Protein AF-A0A2V0N0K7-F1 (afdb_monomer)

Foldseek 3Di:
DVVVVLVVLLLVLLVQLLVLLVPDLVVQLVVQCVVQDDADLVDQVSLLVRLVSSLCSLVVRLCVSLVSNVVSLVVNCVSDPPCLRNVLSVLLNVLSVLLVVLSVVLNVLSVVCSVPPHPVSVVSSVVSVVVSVVVSVVSSVVNVVSSVVSVVVSCVVPPPPPDD

pLDDT: mean 87.51, std 8.57, range [38.59, 97.75]

Nearest PDB structures (foldseek):
  8dt0-assembly1_A  TM=5.538E-01  e=7.634E-02  synthetic construct
  7sqc-assembly1_1W  TM=3.643E-01  e=2.805E+00  Chlamydomonas reinhardtii
  7sqc-assembly1_1F  TM=2.357E-01  e=3.246E+00  Chlamydomonas reinhardtii
  7sqc-assembly1_1Y  TM=2.356E-01  e=4.348E+00  Chlamydomonas reinhardtii

Radius of gyration: 19.57 Å; Cα contacts (8 Å, |Δi|>4): 131; chains: 1; bounding box: 47×36×55 Å

Sequence (164 aa):
MTGDMRDAELEHHIKEFLRALDQRPDELIQNNLTQVEKPDLRDIEDLRRYVNDLKTIYGQGLENMYGRIASHGLAICELTDETEITERVETMMTLVAGDADEVPKVLASLEDAAREPNPGALVRVFLTVLGAGARGLPRQGQLDELVVDFTTYCLERFPPAAGD

Structure (mmCIF, N/CA/C/O backbone):
data_AF-A0A2V0N0K7-F1
#
_entry.id   AF-A0A2V0N0K7-F1
#
loop_
_atom_site.group_PDB
_atom_site.id
_atom_site.type_symbol
_atom_site.label_atom_id
_atom_site.label_alt_id
_atom_site.label_comp_id
_atom_site.label_asym_id
_atom_site.label_entity_id
_atom_site.label_seq_id
_atom_site.pdbx_PDB_ins_code
_atom_site.Cartn_x
_atom_site.Cartn_y
_atom_site.Cartn_z
_atom_site.occupancy
_atom_site.B_iso_or_equiv
_atom_site.auth_seq_id
_atom_site.auth_comp_id
_atom_site.auth_asym_id
_atom_site.auth_atom_id
_atom_site.pdbx_PDB_model_num
ATOM 1 N N . MET A 1 1 ? -24.575 -14.520 21.455 1.00 53.44 1 MET A N 1
ATOM 2 C CA . MET A 1 1 ? -24.421 -15.255 20.182 1.00 53.44 1 MET A CA 1
ATOM 3 C C . MET A 1 1 ? -24.266 -14.346 18.973 1.00 53.44 1 MET A C 1
ATOM 5 O O . MET A 1 1 ? -23.287 -14.537 18.277 1.00 53.44 1 MET A O 1
ATOM 9 N N . THR A 1 2 ? -25.148 -13.376 18.690 1.00 61.50 2 THR A N 1
ATOM 10 C CA . THR A 1 2 ? -24.914 -12.427 17.573 1.00 61.50 2 THR A CA 1
A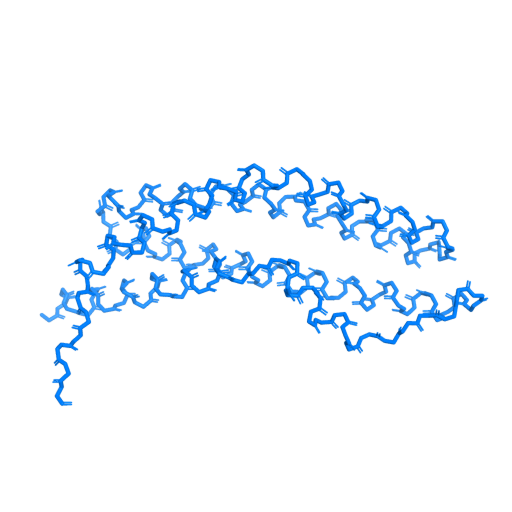TOM 11 C C . THR A 1 2 ? -23.777 -11.438 17.850 1.00 61.50 2 THR A C 1
ATOM 13 O O . THR A 1 2 ? -23.044 -11.106 16.930 1.00 61.50 2 THR A O 1
ATOM 16 N N . GLY A 1 3 ? -23.598 -11.017 19.110 1.00 63.72 3 GLY A N 1
ATOM 17 C CA . GLY A 1 3 ? -22.463 -10.179 19.526 1.00 63.72 3 GLY A CA 1
ATOM 18 C C . GLY A 1 3 ? -21.111 -10.881 19.369 1.00 63.72 3 GLY A C 1
ATOM 19 O O . GLY A 1 3 ? -20.213 -10.325 18.760 1.00 63.72 3 GLY A O 1
ATOM 20 N N . ASP A 1 4 ? -21.004 -12.140 19.805 1.00 72.19 4 ASP A N 1
ATOM 21 C CA . ASP A 1 4 ? -19.742 -12.900 19.743 1.00 72.19 4 ASP A CA 1
ATOM 22 C C . ASP A 1 4 ? -19.275 -13.172 18.302 1.00 72.19 4 ASP A C 1
ATOM 24 O O . ASP A 1 4 ? -18.082 -13.171 18.021 1.00 72.19 4 ASP A O 1
ATOM 28 N N . MET A 1 5 ? -20.214 -13.390 17.370 1.00 76.06 5 MET A N 1
ATOM 29 C CA . MET A 1 5 ? -19.882 -13.560 15.949 1.00 76.06 5 MET A CA 1
ATOM 30 C C . MET A 1 5 ? -19.427 -12.248 15.307 1.00 76.06 5 MET A C 1
ATOM 32 O O . MET A 1 5 ? -18.492 -12.262 14.513 1.00 76.06 5 MET A O 1
ATOM 36 N N . ARG A 1 6 ? -20.060 -11.126 15.671 1.00 85.06 6 ARG A N 1
ATOM 37 C CA . ARG A 1 6 ? -19.705 -9.799 15.158 1.00 85.06 6 ARG A CA 1
ATOM 38 C C . ARG A 1 6 ? -18.343 -9.336 15.683 1.00 85.06 6 ARG A C 1
ATOM 40 O O . ARG A 1 6 ? -17.558 -8.810 14.904 1.00 85.06 6 ARG A O 1
ATOM 47 N N . ASP A 1 7 ? -18.035 -9.601 16.952 1.00 86.88 7 ASP A N 1
ATOM 48 C CA . ASP A 1 7 ? -16.718 -9.311 17.536 1.00 86.88 7 ASP A CA 1
ATOM 49 C C . ASP A 1 7 ? -15.612 -10.173 16.899 1.00 86.88 7 ASP A C 1
ATOM 51 O O . ASP A 1 7 ? -14.540 -9.656 16.597 1.00 86.88 7 ASP A O 1
ATOM 55 N N . ALA A 1 8 ? -15.874 -11.454 16.611 1.00 89.50 8 ALA A N 1
ATOM 56 C CA . ALA A 1 8 ? -14.911 -12.317 15.917 1.00 89.50 8 ALA A CA 1
ATOM 57 C C . ALA A 1 8 ? -14.656 -11.882 14.459 1.00 89.50 8 ALA A C 1
ATOM 59 O O . ALA A 1 8 ? -13.526 -11.951 13.971 1.00 89.50 8 ALA A O 1
ATOM 60 N N . GLU A 1 9 ? -15.696 -11.429 13.756 1.00 93.75 9 GLU A N 1
ATOM 61 C CA . GLU A 1 9 ? -15.583 -10.884 12.399 1.00 93.75 9 GLU A CA 1
ATOM 62 C C . GLU A 1 9 ? -14.805 -9.560 12.396 1.00 93.75 9 GLU A C 1
ATOM 64 O O . GLU A 1 9 ? -13.875 -9.386 11.606 1.00 93.75 9 GLU A O 1
ATOM 69 N N . LEU A 1 10 ? -15.101 -8.668 13.345 1.00 94.31 10 LEU A N 1
ATOM 70 C CA . LEU A 1 10 ? -14.362 -7.425 13.556 1.00 94.31 10 LEU A CA 1
ATOM 71 C C . LEU A 1 10 ? -12.876 -7.692 13.839 1.00 94.31 10 LEU A C 1
ATOM 73 O O . LEU A 1 10 ? -12.010 -7.111 13.183 1.00 94.31 10 LEU A O 1
ATOM 77 N N . GLU A 1 11 ? -12.566 -8.615 14.751 1.00 94.38 11 GLU A N 1
ATOM 78 C CA . GLU A 1 11 ? -11.191 -9.014 15.067 1.00 94.38 11 GLU A CA 1
ATOM 79 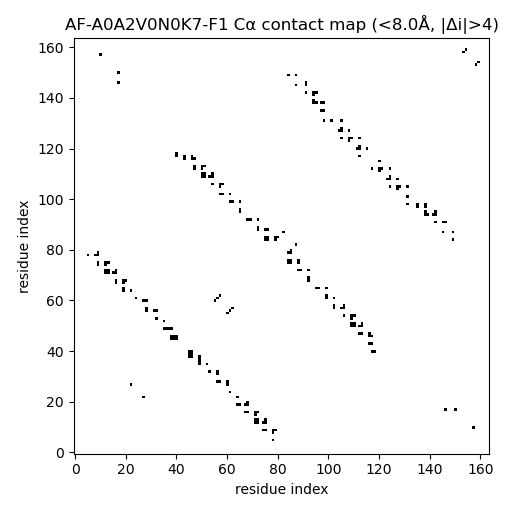C C . GLU A 1 11 ? -10.460 -9.569 13.831 1.00 94.38 11 GLU A C 1
ATOM 81 O O . GLU A 1 11 ? -9.290 -9.251 13.597 1.00 94.38 11 GLU A O 1
ATOM 86 N N . HIS A 1 12 ? -11.139 -10.370 13.003 1.00 95.38 12 HIS A N 1
ATOM 87 C CA . HIS A 1 12 ? -10.578 -10.882 11.753 1.00 95.38 12 HIS A CA 1
ATOM 88 C C . HIS A 1 12 ? -10.215 -9.753 10.780 1.00 95.38 12 HIS A C 1
ATOM 90 O O . HIS A 1 12 ? -9.087 -9.719 10.278 1.00 95.38 12 HIS A O 1
ATOM 96 N N . HIS A 1 13 ? -11.133 -8.813 10.537 1.00 97.06 13 HIS A N 1
ATOM 97 C CA . HIS A 1 13 ? -10.869 -7.694 9.636 1.00 97.06 13 HIS A CA 1
ATOM 98 C C . HIS A 1 13 ? -9.762 -6.776 10.164 1.00 97.06 13 HIS A C 1
ATOM 100 O O . HIS A 1 13 ? -8.919 -6.362 9.373 1.00 97.06 13 HIS A O 1
ATOM 106 N N . ILE A 1 14 ? -9.692 -6.529 11.477 1.00 95.81 14 ILE A N 1
ATOM 107 C CA . ILE A 1 14 ? -8.595 -5.776 12.109 1.00 95.81 14 ILE A CA 1
ATOM 108 C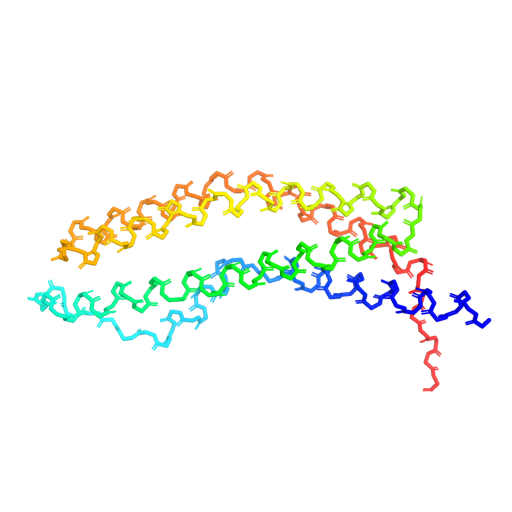 C . ILE A 1 14 ? -7.245 -6.459 11.864 1.00 95.81 14 ILE A C 1
ATOM 110 O O . ILE A 1 14 ? -6.287 -5.800 11.457 1.00 95.81 14 ILE A O 1
ATOM 114 N N . LYS A 1 15 ? -7.156 -7.781 12.058 1.00 94.75 15 LYS A N 1
ATOM 115 C CA . LYS A 1 15 ? -5.915 -8.537 11.819 1.00 94.75 15 LYS A CA 1
ATOM 116 C C . LYS A 1 15 ? -5.468 -8.462 10.364 1.00 94.75 15 LYS A C 1
ATOM 118 O O . LYS A 1 15 ? -4.291 -8.227 10.103 1.00 94.75 15 LYS A O 1
ATOM 123 N N . GLU A 1 16 ? -6.384 -8.650 9.419 1.00 95.94 16 GLU A N 1
ATOM 124 C CA . GLU A 1 16 ? -6.049 -8.584 7.994 1.00 95.94 16 GLU A CA 1
ATOM 125 C C . GLU A 1 16 ? -5.741 -7.157 7.523 1.00 95.94 16 GLU A C 1
ATOM 127 O O . GLU A 1 16 ? -4.854 -6.977 6.689 1.00 95.94 16 GLU A O 1
ATOM 132 N N . PHE A 1 17 ? -6.392 -6.142 8.098 1.00 96.06 17 PHE A N 1
ATOM 133 C CA . PHE A 1 17 ? -6.062 -4.735 7.875 1.00 96.06 17 PHE A CA 1
ATOM 134 C C . PHE A 1 17 ? -4.633 -4.425 8.328 1.00 96.06 17 PHE A C 1
ATOM 136 O O . PHE A 1 17 ? -3.827 -3.952 7.530 1.00 96.06 17 PHE A O 1
ATOM 143 N N . LEU A 1 18 ? -4.282 -4.773 9.571 1.00 94.12 18 LEU A N 1
ATOM 144 C CA . LEU A 1 18 ? -2.935 -4.569 10.113 1.00 94.12 18 LEU A CA 1
ATOM 145 C C . LEU A 1 18 ? -1.880 -5.353 9.337 1.00 94.12 18 LEU A C 1
ATOM 147 O O . LEU A 1 18 ? -0.817 -4.824 9.029 1.00 94.12 18 LEU A O 1
ATOM 151 N N . ARG A 1 19 ? -2.193 -6.589 8.941 1.00 91.94 19 ARG A N 1
ATOM 152 C CA . ARG A 1 19 ? -1.316 -7.392 8.088 1.00 91.94 19 ARG A CA 1
ATOM 153 C C . ARG A 1 19 ? -1.088 -6.749 6.723 1.00 91.94 19 ARG A C 1
ATOM 155 O O . ARG A 1 19 ? 0.005 -6.867 6.185 1.00 91.94 19 ARG A O 1
ATOM 162 N N . ALA A 1 20 ? -2.107 -6.127 6.135 1.00 91.44 20 ALA A N 1
ATOM 163 C CA . ALA A 1 20 ? -1.967 -5.429 4.863 1.00 91.44 20 ALA A CA 1
ATOM 164 C C . ALA A 1 20 ? -1.157 -4.128 5.008 1.00 91.44 20 ALA A C 1
ATOM 166 O O . ALA A 1 20 ? -0.404 -3.803 4.098 1.00 91.44 20 ALA A O 1
ATOM 167 N N . LEU A 1 21 ? -1.262 -3.428 6.144 1.00 90.62 21 LEU A N 1
ATOM 168 C CA . LEU A 1 21 ? -0.440 -2.251 6.463 1.00 90.62 21 LEU A CA 1
ATOM 169 C C . LEU A 1 21 ? 1.032 -2.595 6.732 1.00 90.62 21 LEU A C 1
ATOM 171 O O . LEU A 1 21 ? 1.914 -1.820 6.375 1.00 90.62 21 LEU A O 1
ATOM 175 N N . ASP A 1 22 ? 1.300 -3.758 7.327 1.00 87.81 22 ASP A N 1
ATOM 176 C CA . ASP A 1 22 ? 2.660 -4.259 7.568 1.00 87.81 22 ASP A CA 1
ATOM 177 C C . ASP A 1 22 ? 3.381 -4.642 6.262 1.00 87.81 22 ASP A C 1
ATOM 179 O O . ASP A 1 22 ? 4.609 -4.655 6.193 1.00 87.81 22 ASP A O 1
ATOM 183 N N . GLN A 1 23 ? 2.634 -4.905 5.181 1.00 83.19 23 GLN A N 1
ATOM 184 C CA . GLN A 1 23 ? 3.231 -5.100 3.863 1.00 83.19 23 GLN A CA 1
ATOM 185 C C . GLN A 1 23 ? 3.769 -3.774 3.337 1.00 83.19 23 GLN A C 1
ATOM 187 O O . GLN A 1 23 ? 3.031 -2.936 2.820 1.00 83.19 23 GLN A O 1
ATOM 192 N N . ARG A 1 24 ? 5.087 -3.600 3.418 1.00 78.69 24 ARG A N 1
ATOM 193 C CA . ARG A 1 24 ? 5.719 -2.394 2.902 1.00 78.69 24 ARG A CA 1
ATOM 194 C C . ARG A 1 24 ? 5.770 -2.414 1.368 1.00 78.69 24 ARG A 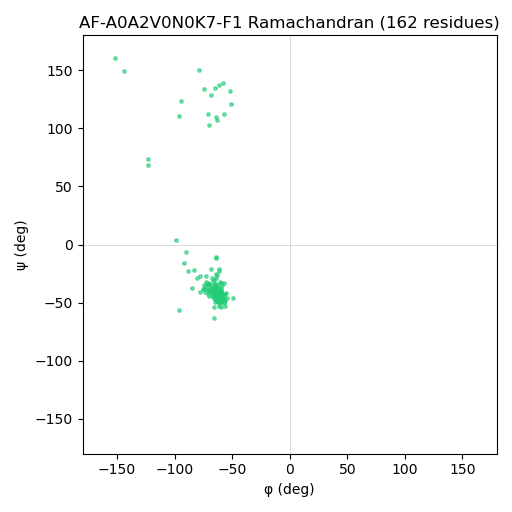C 1
ATOM 196 O O . ARG A 1 24 ? 6.173 -3.428 0.782 1.00 78.69 24 ARG A O 1
ATOM 203 N N . PRO A 1 25 ? 5.408 -1.305 0.692 1.00 79.81 25 PRO A N 1
ATOM 204 C CA . PRO A 1 25 ? 5.449 -1.218 -0.766 1.00 79.81 25 PRO A CA 1
ATOM 205 C C . PRO A 1 25 ? 6.831 -1.556 -1.340 1.00 79.81 25 PRO A C 1
ATOM 207 O O . PRO A 1 25 ? 6.941 -2.257 -2.340 1.00 79.81 25 PRO A O 1
ATOM 210 N N . ASP A 1 26 ? 7.901 -1.076 -0.711 1.00 77.38 26 ASP A N 1
ATOM 211 C CA . ASP A 1 26 ? 9.278 -1.296 -1.150 1.00 77.38 26 ASP A CA 1
ATOM 212 C C . ASP A 1 26 ? 9.704 -2.761 -1.028 1.00 77.38 26 ASP A C 1
ATOM 214 O O . ASP A 1 26 ? 10.311 -3.286 -1.960 1.00 77.38 26 ASP A O 1
ATOM 218 N N . GLU A 1 27 ? 9.341 -3.443 0.057 1.00 80.81 27 GLU A N 1
ATOM 219 C CA . GLU A 1 27 ? 9.605 -4.874 0.236 1.00 80.81 27 GLU A CA 1
ATOM 220 C C . GLU A 1 27 ? 8.825 -5.723 -0.769 1.00 80.81 27 GLU A C 1
ATOM 222 O O . GLU A 1 27 ? 9.385 -6.634 -1.385 1.00 80.81 27 GLU A O 1
ATOM 227 N N . LEU A 1 28 ? 7.546 -5.401 -0.993 1.00 82.00 28 LEU A N 1
ATOM 228 C CA . LEU A 1 28 ? 6.712 -6.083 -1.981 1.00 82.00 28 LEU A CA 1
ATOM 229 C C . LEU A 1 28 ? 7.330 -5.965 -3.375 1.00 82.00 28 LEU A C 1
ATOM 231 O O . LEU A 1 28 ? 7.464 -6.962 -4.089 1.00 82.00 28 LEU A O 1
ATOM 235 N N . ILE A 1 29 ? 7.740 -4.759 -3.758 1.00 83.56 29 ILE A N 1
ATOM 236 C CA . ILE A 1 29 ? 8.385 -4.527 -5.045 1.00 83.56 29 ILE A CA 1
ATOM 237 C C . ILE A 1 29 ? 9.734 -5.248 -5.104 1.00 83.56 29 ILE A C 1
ATOM 239 O O . ILE A 1 29 ? 9.960 -5.996 -6.051 1.00 83.56 29 ILE A O 1
ATOM 243 N N . GLN A 1 30 ? 10.611 -5.103 -4.108 1.00 82.38 30 GLN A N 1
ATOM 244 C CA . GLN A 1 30 ? 11.926 -5.757 -4.103 1.00 82.38 30 GLN A CA 1
ATOM 245 C C . GLN A 1 30 ? 11.822 -7.279 -4.223 1.00 82.38 30 GLN A C 1
ATOM 247 O O . GLN A 1 30 ? 12.529 -7.867 -5.042 1.00 82.38 30 GLN A O 1
ATOM 252 N N . ASN A 1 31 ? 10.914 -7.909 -3.477 1.00 82.12 31 ASN A N 1
ATOM 253 C CA . ASN A 1 31 ? 10.702 -9.354 -3.529 1.00 82.12 31 ASN A CA 1
ATOM 254 C C . ASN A 1 31 ? 10.314 -9.817 -4.936 1.00 82.12 31 ASN A C 1
ATOM 256 O O . ASN A 1 31 ? 10.887 -10.778 -5.450 1.00 82.12 31 ASN A O 1
ATOM 260 N N . ASN A 1 32 ? 9.409 -9.097 -5.598 1.00 79.44 32 ASN A N 1
ATOM 261 C CA . ASN A 1 32 ? 9.004 -9.415 -6.965 1.00 79.44 32 ASN A CA 1
ATOM 262 C C . ASN A 1 32 ? 10.099 -9.089 -7.998 1.00 79.44 32 ASN A C 1
ATOM 264 O O . ASN A 1 32 ? 10.275 -9.831 -8.961 1.00 79.44 32 ASN A O 1
ATOM 268 N N . LEU A 1 33 ? 10.897 -8.038 -7.780 1.00 82.12 33 LEU A N 1
ATOM 269 C CA . LEU A 1 33 ? 12.017 -7.674 -8.654 1.00 82.12 33 LEU A CA 1
ATOM 270 C C . LEU A 1 33 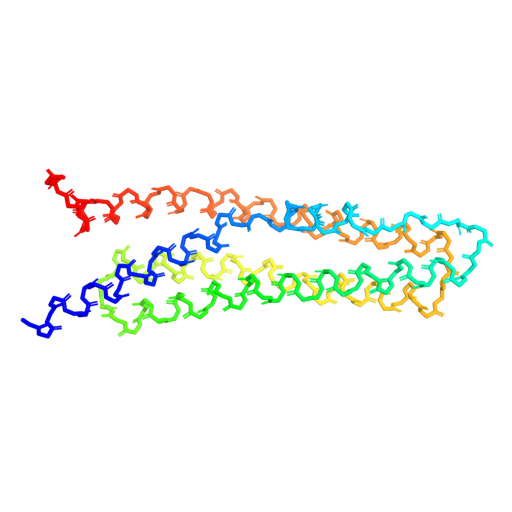? 13.126 -8.725 -8.686 1.00 82.12 33 LEU A C 1
ATOM 272 O O . LEU A 1 33 ? 13.800 -8.848 -9.706 1.00 82.12 33 LEU A O 1
ATOM 276 N N . THR A 1 34 ? 13.320 -9.502 -7.615 1.00 81.69 34 THR A N 1
ATOM 277 C CA . THR A 1 34 ? 14.302 -10.604 -7.630 1.00 81.69 34 THR A CA 1
ATOM 278 C C . THR A 1 34 ? 13.985 -11.680 -8.669 1.00 81.69 34 THR A C 1
ATOM 280 O O . THR A 1 34 ? 14.884 -12.411 -9.080 1.00 81.69 34 THR A O 1
ATOM 283 N N . GLN A 1 35 ? 12.729 -11.759 -9.117 1.00 79.56 35 GLN A N 1
ATOM 284 C CA . GLN A 1 35 ? 12.270 -12.698 -10.138 1.00 79.56 35 GLN A CA 1
ATOM 285 C C . GLN A 1 35 ? 12.380 -12.131 -11.561 1.00 79.56 35 GLN A C 1
ATOM 287 O O . GLN A 1 35 ? 12.154 -12.860 -12.526 1.00 79.56 35 GLN A O 1
ATOM 292 N N . VAL A 1 36 ? 12.740 -10.851 -11.707 1.00 85.00 36 VAL A N 1
ATOM 293 C CA . VAL A 1 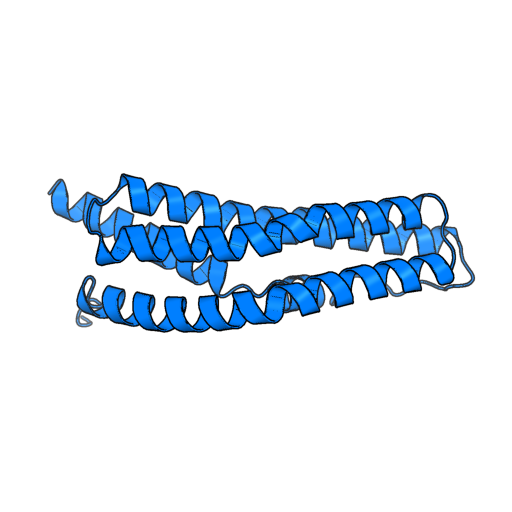36 ? 12.879 -10.188 -13.005 1.00 85.00 36 VAL A CA 1
ATOM 294 C C . VAL A 1 36 ? 14.326 -10.248 -13.472 1.00 85.00 36 VAL A C 1
ATOM 296 O O . VAL A 1 36 ? 15.249 -9.770 -12.809 1.00 85.00 36 VAL A O 1
ATOM 299 N N . GLU A 1 37 ? 14.529 -10.800 -14.662 1.00 88.31 37 GLU A N 1
ATOM 300 C CA . GLU A 1 37 ? 15.837 -10.819 -15.306 1.00 88.31 37 GLU A CA 1
ATOM 301 C C . GLU A 1 37 ? 16.269 -9.405 -15.721 1.00 88.31 37 GLU A C 1
ATOM 303 O O . GLU A 1 37 ? 15.524 -8.689 -16.396 1.00 88.31 37 GLU A O 1
ATOM 308 N N . LYS A 1 38 ? 17.486 -9.005 -15.323 1.00 87.88 38 LYS A N 1
ATOM 309 C CA . LYS A 1 38 ? 18.059 -7.694 -15.664 1.00 87.88 38 LYS A CA 1
ATOM 310 C C . LYS A 1 38 ? 18.274 -7.584 -17.179 1.00 87.88 38 LYS A C 1
ATOM 312 O O . LYS A 1 38 ? 18.849 -8.511 -17.743 1.00 87.88 38 LYS A O 1
ATOM 317 N N . PRO A 1 39 ? 17.904 -6.457 -17.810 1.00 90.62 39 PRO A N 1
ATOM 318 C CA . PRO A 1 39 ? 17.979 -6.339 -19.256 1.00 90.62 39 PRO A CA 1
ATOM 319 C C . PRO A 1 39 ? 19.409 -6.058 -19.728 1.00 90.62 39 PRO A C 1
ATOM 321 O O . PRO A 1 39 ? 20.165 -5.344 -19.055 1.00 90.62 39 PRO A O 1
ATOM 324 N N . ASP A 1 40 ? 19.752 -6.511 -20.933 1.00 89.44 40 ASP A N 1
ATOM 325 C CA . ASP A 1 40 ? 20.818 -5.886 -21.713 1.00 89.44 40 ASP A CA 1
ATOM 326 C C . ASP A 1 40 ? 20.336 -4.513 -22.202 1.00 89.44 40 ASP A C 1
ATOM 328 O O . ASP A 1 40 ? 19.456 -4.391 -23.048 1.00 89.44 40 ASP A O 1
ATOM 332 N N . LEU A 1 41 ? 20.948 -3.444 -21.689 1.00 86.00 41 LEU A N 1
ATOM 333 C CA . LEU A 1 41 ? 20.596 -2.063 -22.039 1.00 86.00 41 LEU A CA 1
ATOM 334 C C . LEU A 1 41 ? 20.857 -1.705 -23.513 1.00 86.00 41 LEU A C 1
ATOM 336 O O . LEU A 1 41 ? 20.465 -0.621 -23.953 1.00 86.00 41 LEU A O 1
ATOM 340 N N . ARG A 1 42 ? 21.559 -2.563 -24.262 1.00 87.88 42 ARG A N 1
ATOM 341 C CA . ARG A 1 42 ? 21.779 -2.425 -25.708 1.00 87.88 42 ARG A CA 1
ATOM 342 C C . ARG A 1 42 ? 20.719 -3.149 -26.537 1.00 87.88 42 ARG A C 1
ATOM 344 O O . ARG A 1 42 ? 20.606 -2.849 -27.724 1.00 87.88 42 ARG A O 1
ATOM 351 N N . ASP A 1 43 ? 19.959 -4.053 -25.928 1.00 91.31 43 ASP A N 1
ATOM 352 C CA . ASP A 1 43 ? 18.841 -4.749 -26.551 1.00 91.31 43 ASP A CA 1
ATOM 353 C C . ASP A 1 43 ? 17.528 -4.032 -26.202 1.00 91.31 43 ASP A C 1
ATOM 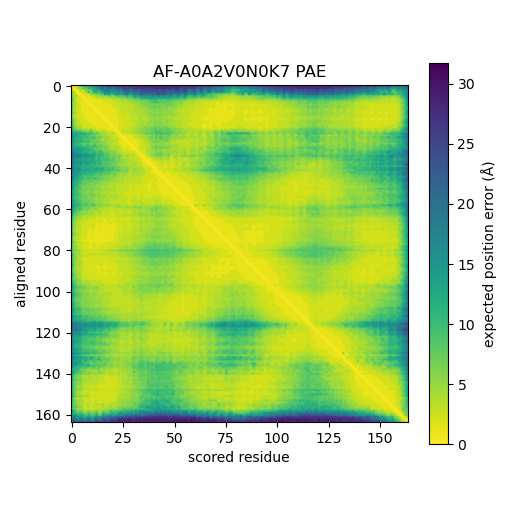355 O O . ASP A 1 43 ? 17.065 -4.000 -25.062 1.00 91.31 43 ASP A O 1
ATOM 359 N N . ILE A 1 44 ? 16.929 -3.409 -27.216 1.00 88.94 44 ILE A N 1
ATOM 360 C CA . ILE A 1 44 ? 15.709 -2.614 -27.061 1.00 88.94 44 ILE A CA 1
ATOM 361 C C . ILE A 1 44 ? 14.504 -3.497 -26.707 1.00 88.94 44 ILE A C 1
ATOM 363 O O . ILE A 1 44 ? 13.631 -3.062 -25.951 1.00 88.94 44 ILE A O 1
ATOM 367 N N . GLU A 1 45 ? 14.436 -4.719 -27.236 1.00 90.62 45 GLU A N 1
ATOM 368 C CA . GLU A 1 45 ? 13.326 -5.629 -26.947 1.00 90.62 45 GLU A CA 1
ATOM 369 C C . GLU A 1 45 ? 13.451 -6.204 -25.536 1.00 90.62 45 GLU A C 1
ATOM 371 O O . GLU A 1 45 ? 12.453 -6.271 -24.816 1.00 90.62 45 GLU A O 1
ATOM 376 N N . ASP A 1 46 ? 14.670 -6.518 -25.096 1.00 91.56 46 ASP A N 1
ATOM 377 C CA . ASP A 1 46 ? 14.920 -6.958 -23.721 1.00 91.56 46 ASP A CA 1
ATOM 378 C C . ASP A 1 46 ? 14.625 -5.843 -22.702 1.00 91.56 46 ASP A C 1
ATOM 380 O O . ASP A 1 46 ? 13.974 -6.059 -21.676 1.00 91.56 46 ASP A O 1
ATOM 384 N N . LEU A 1 47 ? 14.989 -4.602 -23.034 1.00 89.12 47 LEU A N 1
ATOM 385 C CA . LEU A 1 47 ? 14.623 -3.431 -22.246 1.00 89.12 47 LEU A CA 1
ATOM 386 C C . LEU A 1 47 ? 13.100 -3.235 -22.168 1.00 89.12 47 LEU A C 1
ATOM 388 O O . LEU A 1 47 ? 12.564 -2.952 -21.094 1.00 89.12 47 LEU A O 1
ATOM 392 N N . ARG A 1 48 ? 12.387 -3.390 -23.289 1.00 90.75 48 ARG A N 1
ATOM 393 C CA . ARG A 1 48 ? 10.921 -3.291 -23.326 1.00 90.75 48 ARG A CA 1
ATOM 394 C C . ARG A 1 48 ? 10.267 -4.388 -22.486 1.00 90.75 48 ARG A C 1
ATOM 396 O O . ARG A 1 48 ? 9.323 -4.093 -21.752 1.00 90.75 48 ARG A O 1
ATOM 403 N N . ARG A 1 49 ? 10.755 -5.629 -22.572 1.00 93.25 49 ARG A N 1
ATOM 404 C CA . ARG A 1 49 ? 10.311 -6.750 -21.729 1.00 93.25 49 ARG A CA 1
ATOM 405 C C . ARG A 1 49 ? 10.466 -6.396 -20.253 1.00 93.25 49 ARG A C 1
ATOM 407 O O . ARG A 1 49 ? 9.475 -6.409 -19.531 1.00 93.25 49 ARG A O 1
ATOM 414 N N . TYR A 1 50 ? 11.663 -5.971 -19.848 1.00 91.06 50 TYR A N 1
ATOM 415 C CA . TYR A 1 50 ? 11.947 -5.576 -18.471 1.00 91.06 50 TYR A CA 1
ATOM 416 C C . TYR A 1 50 ? 10.988 -4.493 -17.957 1.00 91.06 50 TYR A C 1
ATOM 418 O O . TYR A 1 50 ? 10.432 -4.622 -16.871 1.00 91.06 50 TYR A O 1
ATOM 426 N N . VAL A 1 51 ? 10.726 -3.443 -18.742 1.00 90.62 51 VAL A N 1
ATOM 427 C CA . VAL A 1 51 ? 9.788 -2.377 -18.343 1.00 90.62 51 VAL A CA 1
ATOM 428 C C . VAL A 1 51 ? 8.348 -2.890 -18.195 1.00 90.62 51 VAL A C 1
ATOM 430 O O . VAL A 1 51 ? 7.634 -2.451 -17.292 1.00 90.62 51 VAL A O 1
ATOM 433 N N . ASN A 1 52 ? 7.907 -3.828 -19.034 1.00 91.12 52 ASN A N 1
ATOM 434 C CA . ASN A 1 52 ? 6.580 -4.438 -18.900 1.00 91.12 52 ASN A CA 1
ATOM 435 C C . ASN A 1 52 ? 6.472 -5.350 -17.667 1.00 91.12 5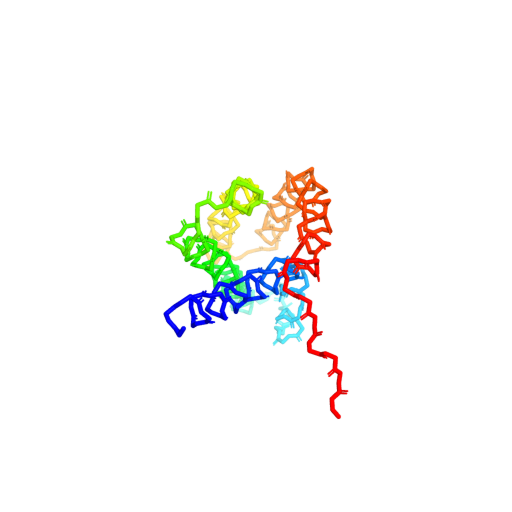2 ASN A C 1
ATOM 437 O O . ASN A 1 52 ? 5.434 -5.343 -16.997 1.00 91.12 52 ASN A O 1
ATOM 441 N N . ASP A 1 53 ? 7.540 -6.076 -17.331 1.00 91.38 53 ASP A N 1
ATOM 442 C CA . ASP A 1 53 ? 7.616 -6.868 -16.100 1.00 91.38 53 ASP A CA 1
ATOM 443 C C . ASP A 1 53 ? 7.500 -5.942 -14.876 1.00 91.38 53 ASP A C 1
ATOM 445 O O . ASP A 1 53 ? 6.672 -6.173 -13.991 1.00 91.38 53 ASP A O 1
ATOM 449 N N . LEU A 1 54 ? 8.226 -4.814 -14.877 1.00 89.25 54 LEU A N 1
ATOM 450 C CA . LEU A 1 54 ? 8.093 -3.772 -13.853 1.00 89.25 54 LEU A CA 1
ATOM 451 C C . LEU A 1 54 ? 6.660 -3.235 -13.759 1.00 89.25 54 LEU A C 1
ATOM 453 O O . LEU A 1 54 ? 6.112 -3.150 -12.664 1.00 89.25 54 LEU A O 1
ATOM 457 N N . LYS A 1 55 ? 6.029 -2.891 -14.889 1.00 89.19 55 LYS A N 1
ATOM 458 C CA . LYS A 1 55 ? 4.639 -2.403 -14.915 1.00 89.19 55 LYS A CA 1
ATOM 459 C C . LYS A 1 55 ? 3.682 -3.395 -14.259 1.00 89.19 55 LYS A C 1
ATOM 461 O O . LYS A 1 55 ? 2.823 -2.981 -13.486 1.00 89.19 55 LYS A O 1
ATOM 466 N N . THR A 1 56 ? 3.852 -4.684 -14.536 1.00 88.69 56 THR A N 1
ATOM 467 C CA . THR A 1 56 ? 3.016 -5.745 -13.962 1.00 88.69 56 THR A CA 1
ATOM 468 C C . THR A 1 56 ? 3.205 -5.842 -12.451 1.00 88.69 56 THR A C 1
ATOM 470 O O . THR A 1 56 ? 2.219 -5.844 -11.717 1.00 88.69 56 THR A O 1
ATOM 473 N N . ILE A 1 57 ? 4.455 -5.843 -11.984 1.00 88.38 57 ILE A N 1
ATOM 474 C CA . ILE A 1 57 ? 4.795 -5.924 -10.557 1.00 88.38 57 ILE A CA 1
ATOM 475 C C . ILE A 1 57 ? 4.248 -4.724 -9.785 1.00 88.38 57 ILE A C 1
ATOM 477 O O . ILE A 1 57 ? 3.596 -4.900 -8.758 1.00 88.38 57 ILE A O 1
ATOM 481 N N . TYR A 1 58 ? 4.485 -3.511 -10.288 1.00 85.94 58 TYR A N 1
ATOM 482 C CA . TYR A 1 58 ? 4.008 -2.292 -9.641 1.00 85.94 58 TYR A CA 1
ATOM 483 C C . TYR A 1 58 ? 2.484 -2.198 -9.656 1.00 85.94 58 TYR A C 1
ATOM 485 O O . TYR A 1 58 ? 1.899 -1.872 -8.629 1.00 85.94 58 TYR A O 1
ATOM 493 N N . GLY A 1 59 ? 1.844 -2.500 -10.788 1.00 85.69 59 GLY A N 1
ATOM 494 C CA . GLY A 1 59 ? 0.392 -2.413 -10.920 1.00 85.69 59 GLY A CA 1
ATOM 495 C C . GLY A 1 59 ? -0.299 -3.431 -10.028 1.00 85.69 59 GLY A C 1
ATOM 496 O O . GLY A 1 59 ? -0.961 -3.065 -9.066 1.00 85.69 59 GLY A O 1
ATOM 497 N N . GLN A 1 60 ? -0.078 -4.719 -10.283 1.00 84.62 60 GLN A N 1
ATOM 498 C CA . GLN A 1 60 ? -0.789 -5.778 -9.566 1.00 84.62 60 GLN A CA 1
ATOM 499 C C . GLN A 1 60 ? -0.411 -5.836 -8.086 1.00 84.62 60 GLN A C 1
ATOM 501 O O . GLN A 1 60 ? -1.274 -6.075 -7.244 1.00 84.62 60 GLN A O 1
ATOM 506 N N . GLY A 1 61 ? 0.866 -5.619 -7.764 1.00 84.81 61 GLY A N 1
ATOM 507 C CA . GLY A 1 61 ? 1.360 -5.675 -6.396 1.00 84.81 61 GLY A CA 1
ATOM 508 C C . GLY A 1 61 ? 0.773 -4.575 -5.517 1.00 84.81 61 GLY A C 1
ATOM 509 O O . GLY A 1 61 ? 0.182 -4.864 -4.475 1.00 84.81 61 GLY A O 1
ATOM 510 N N . LEU A 1 62 ? 0.902 -3.318 -5.952 1.00 86.88 62 LEU A N 1
ATOM 511 C CA . LEU A 1 62 ? 0.460 -2.172 -5.158 1.00 86.88 62 LEU A CA 1
ATOM 512 C C . LEU A 1 62 ? -1.063 -2.016 -5.175 1.00 86.88 62 LEU A C 1
ATOM 514 O O . LEU A 1 62 ? -1.641 -1.736 -4.128 1.00 86.88 62 LEU A O 1
ATOM 518 N N . GLU A 1 63 ? -1.734 -2.256 -6.307 1.00 85.75 63 GLU A N 1
ATOM 519 C CA . GLU A 1 63 ? -3.203 -2.209 -6.363 1.00 85.75 63 GLU A CA 1
ATOM 520 C C . GLU A 1 63 ? -3.839 -3.262 -5.448 1.00 85.75 63 GLU A C 1
ATOM 522 O O . GLU A 1 63 ? -4.798 -2.954 -4.742 1.00 85.75 63 GLU A O 1
ATOM 527 N N . ASN A 1 64 ? -3.299 -4.487 -5.402 1.00 87.69 64 ASN A N 1
ATOM 528 C CA . ASN A 1 64 ? -3.806 -5.531 -4.507 1.00 87.69 64 ASN A CA 1
ATOM 529 C C . ASN A 1 64 ? -3.638 -5.137 -3.034 1.00 87.69 64 ASN A C 1
ATOM 531 O O . ASN A 1 64 ? -4.590 -5.221 -2.258 1.00 87.69 64 ASN A O 1
ATOM 535 N N . MET A 1 65 ? -2.446 -4.670 -2.663 1.00 90.88 65 MET A N 1
ATOM 536 C CA . MET A 1 65 ? -2.131 -4.256 -1.297 1.00 90.88 65 MET A CA 1
ATOM 537 C C . MET A 1 65 ? -3.041 -3.112 -0.830 1.00 90.88 65 MET A C 1
ATOM 539 O O . MET A 1 65 ? -3.732 -3.252 0.180 1.00 90.88 65 MET A O 1
ATOM 543 N N . TYR A 1 66 ? -3.120 -2.018 -1.596 1.00 92.12 66 TYR A N 1
ATOM 544 C CA . TYR A 1 66 ? -3.984 -0.882 -1.261 1.00 92.12 66 TYR A CA 1
ATOM 545 C C . TYR A 1 66 ? -5.473 -1.244 -1.304 1.00 92.12 66 TYR A C 1
ATOM 547 O O . TYR A 1 66 ? -6.241 -0.790 -0.455 1.00 92.12 66 TYR A O 1
ATOM 555 N N . GLY A 1 67 ? -5.881 -2.123 -2.224 1.00 91.56 67 GLY A N 1
ATOM 556 C CA . GLY A 1 67 ? -7.242 -2.652 -2.285 1.00 91.56 67 GLY A CA 1
ATOM 557 C C . GLY A 1 67 ? -7.633 -3.445 -1.034 1.00 91.56 67 GLY A C 1
ATOM 558 O O . GLY A 1 67 ? -8.738 -3.270 -0.522 1.00 91.56 67 GLY A O 1
ATOM 559 N N . ARG A 1 68 ? -6.727 -4.271 -0.490 1.00 93.75 68 ARG A N 1
ATOM 560 C CA . ARG A 1 68 ? -6.955 -5.007 0.767 1.00 93.75 68 ARG A CA 1
ATOM 561 C C . ARG A 1 68 ? -7.076 -4.069 1.962 1.00 93.75 68 ARG A C 1
ATOM 563 O O . ARG A 1 68 ? -8.000 -4.241 2.751 1.00 93.75 68 ARG A O 1
ATOM 570 N N . ILE A 1 69 ? -6.205 -3.063 2.066 1.00 94.44 69 ILE A N 1
ATOM 571 C CA . ILE A 1 69 ? -6.283 -2.050 3.132 1.00 94.44 69 ILE A CA 1
ATOM 572 C C . ILE A 1 69 ? -7.653 -1.364 3.094 1.00 94.44 69 ILE A C 1
ATOM 574 O O . ILE A 1 69 ? -8.354 -1.337 4.103 1.00 94.44 69 ILE A O 1
ATOM 578 N N . ALA A 1 70 ? -8.082 -0.889 1.922 1.00 95.19 70 ALA A N 1
ATOM 579 C CA . ALA A 1 70 ? -9.380 -0.239 1.776 1.00 95.19 70 ALA A CA 1
ATOM 580 C C . ALA A 1 70 ? -10.547 -1.182 2.109 1.00 95.19 70 ALA A C 1
ATOM 582 O O . ALA A 1 70 ? -11.451 -0.807 2.851 1.00 95.19 70 ALA A O 1
ATOM 583 N N . SER A 1 71 ? -10.518 -2.417 1.603 1.00 97.06 71 SER A N 1
ATOM 584 C CA . SER A 1 71 ? -11.591 -3.388 1.828 1.00 97.06 71 SER A CA 1
ATOM 585 C C . SER A 1 71 ? -11.742 -3.769 3.300 1.00 97.06 71 SER A C 1
ATOM 587 O O . SER A 1 71 ? -12.867 -3.831 3.790 1.00 97.06 71 SER A O 1
ATOM 589 N N . HIS A 1 72 ? -10.642 -4.049 4.007 1.00 97.75 72 HIS A N 1
ATOM 590 C CA . HIS A 1 72 ? -10.719 -4.407 5.423 1.00 97.75 72 HIS A CA 1
ATOM 591 C C . HIS A 1 72 ? -11.037 -3.192 6.297 1.00 97.75 72 HIS A C 1
ATOM 593 O O . HIS A 1 72 ? -11.817 -3.332 7.231 1.00 97.75 72 HIS A O 1
ATOM 599 N N . GLY A 1 73 ? -10.515 -2.007 5.969 1.00 95.94 73 GLY A N 1
ATOM 600 C CA . GLY A 1 73 ? -10.826 -0.781 6.701 1.00 95.94 73 GLY A CA 1
ATOM 601 C C . GLY A 1 73 ? -12.310 -0.406 6.629 1.00 95.94 73 GLY A C 1
ATOM 602 O O . GLY A 1 73 ? -12.924 -0.152 7.661 1.00 95.94 73 GLY A O 1
ATOM 603 N N . LEU A 1 74 ? -12.923 -0.482 5.440 1.00 97.00 74 LEU A N 1
ATOM 604 C CA . LEU A 1 74 ? -14.366 -0.260 5.278 1.00 97.00 74 LEU A CA 1
ATOM 605 C C . LEU A 1 74 ? -15.197 -1.268 6.077 1.00 97.00 74 LEU A C 1
ATOM 607 O O . LEU A 1 74 ? -16.113 -0.871 6.790 1.00 97.00 74 LEU A O 1
ATOM 611 N N . ALA A 1 75 ? -14.846 -2.555 6.006 1.00 97.31 75 ALA A N 1
ATOM 612 C CA . ALA A 1 75 ? -15.542 -3.588 6.768 1.00 97.31 75 ALA A CA 1
ATOM 613 C C . ALA A 1 75 ? -15.474 -3.328 8.283 1.00 97.31 75 ALA A C 1
ATOM 615 O O . ALA A 1 75 ? -16.474 -3.488 8.974 1.00 97.31 75 ALA A O 1
ATOM 616 N N . ILE A 1 76 ? -14.329 -2.870 8.807 1.00 97.06 76 ILE A N 1
ATOM 617 C CA . ILE A 1 76 ? -14.196 -2.490 10.222 1.00 97.06 76 ILE A CA 1
ATOM 618 C C . ILE A 1 76 ? -15.168 -1.358 10.574 1.00 97.06 76 ILE A C 1
ATOM 620 O O . ILE A 1 76 ? -15.911 -1.489 11.547 1.00 97.06 76 ILE A O 1
ATOM 624 N N . CYS A 1 77 ? -15.208 -0.288 9.774 1.00 96.06 77 CYS A N 1
ATOM 625 C CA . CYS A 1 77 ? -16.102 0.849 10.010 1.00 96.06 77 CYS A CA 1
ATOM 626 C C . CYS A 1 77 ? -17.595 0.489 9.903 1.00 96.06 77 CYS A C 1
ATOM 628 O O . CYS A 1 77 ? -18.425 1.142 10.522 1.00 96.06 77 CYS A O 1
ATOM 630 N N . GLU A 1 78 ? -17.959 -0.549 9.147 1.00 96.00 78 GLU A N 1
ATOM 631 C CA . GLU A 1 78 ? -19.338 -1.059 9.086 1.00 96.00 78 GLU A CA 1
ATOM 632 C C . GLU A 1 78 ? -19.686 -1.973 10.276 1.00 96.00 78 GLU A C 1
ATOM 634 O O . GLU A 1 78 ? -20.846 -2.077 10.694 1.00 96.00 78 GLU A O 1
ATOM 639 N N . LEU A 1 79 ? -18.686 -2.658 10.836 1.00 95.50 79 LEU A N 1
ATOM 640 C CA . LEU A 1 79 ? -18.869 -3.637 11.903 1.00 95.50 79 LEU A CA 1
ATOM 641 C C . LEU A 1 79 ? -18.946 -3.007 13.295 1.00 95.50 79 LEU A C 1
ATOM 643 O O . LEU A 1 79 ? -19.559 -3.625 14.169 1.00 95.50 79 LEU A O 1
ATOM 647 N N . THR A 1 80 ? -18.429 -1.797 13.514 1.00 93.31 80 THR A N 1
ATOM 648 C CA . THR A 1 80 ? -18.462 -1.131 14.826 1.00 93.31 80 THR A CA 1
ATOM 649 C C . THR A 1 80 ? -18.660 0.381 14.737 1.00 93.31 80 THR A C 1
ATOM 651 O O . THR A 1 80 ? -18.197 1.014 13.797 1.00 93.31 80 THR A O 1
ATOM 654 N N . ASP A 1 81 ? -19.308 0.951 15.757 1.00 93.31 81 ASP A N 1
ATOM 655 C CA . ASP A 1 81 ? -19.416 2.400 15.977 1.00 93.31 81 ASP A CA 1
ATOM 656 C C . ASP A 1 81 ? -18.379 2.902 17.015 1.00 93.31 81 ASP A C 1
ATOM 658 O O . ASP A 1 81 ? -18.405 4.069 17.406 1.00 93.31 81 ASP A O 1
ATOM 662 N N . GLU A 1 82 ? -17.491 2.024 17.513 1.00 93.12 82 GLU A N 1
ATOM 663 C CA . GLU A 1 82 ? -16.437 2.371 18.479 1.00 93.12 82 GLU A CA 1
ATOM 664 C C . GLU A 1 82 ? -15.454 3.372 17.848 1.00 93.12 82 GLU A C 1
ATOM 666 O O . GLU A 1 82 ? -14.639 3.012 16.998 1.00 93.12 82 GLU A O 1
ATOM 671 N N . THR A 1 83 ? -15.521 4.634 18.278 1.00 92.88 83 THR A N 1
ATOM 672 C CA . THR A 1 83 ? -14.733 5.750 17.724 1.00 92.88 83 THR A CA 1
ATOM 673 C C . THR A 1 83 ? -13.227 5.538 17.836 1.00 92.88 83 THR A C 1
ATOM 675 O O . THR A 1 83 ? -12.469 5.901 16.942 1.00 92.88 83 THR A O 1
ATOM 678 N N . GLU A 1 84 ? -12.785 4.867 18.897 1.00 92.69 84 GLU A N 1
ATOM 679 C CA . GLU A 1 84 ? -11.400 4.471 19.131 1.00 92.69 84 GLU A CA 1
ATOM 680 C C . GLU A 1 84 ? -10.869 3.526 18.043 1.00 92.69 84 GLU A C 1
ATOM 682 O O . GLU A 1 84 ? -9.657 3.457 17.837 1.00 92.69 84 GLU A O 1
ATOM 687 N N . ILE A 1 85 ? -11.764 2.824 17.341 1.00 93.50 85 ILE A N 1
ATOM 688 C CA . ILE A 1 85 ? -11.458 1.963 16.200 1.00 93.50 85 ILE A CA 1
ATOM 689 C C . ILE A 1 85 ? -11.674 2.726 14.892 1.00 93.50 85 ILE A C 1
ATOM 691 O O . ILE A 1 85 ? -10.746 2.834 14.088 1.00 93.50 85 ILE A O 1
ATOM 695 N N . THR A 1 86 ? -12.877 3.260 14.670 1.00 95.12 86 THR A N 1
ATOM 696 C CA . THR A 1 86 ? -13.276 3.820 13.370 1.00 95.12 86 THR A CA 1
ATOM 697 C C . THR A 1 86 ? -12.449 5.042 12.981 1.00 95.12 86 THR A C 1
ATOM 699 O O . THR A 1 86 ? -11.908 5.068 11.878 1.00 95.12 86 THR A O 1
ATOM 702 N N . GLU A 1 87 ? -12.218 5.996 13.889 1.00 95.06 87 GLU A N 1
ATOM 703 C CA . GLU A 1 87 ? -11.429 7.202 13.584 1.00 95.06 87 GLU A CA 1
ATOM 704 C C . GLU A 1 87 ? -9.970 6.861 13.244 1.00 95.06 87 GLU A C 1
ATOM 706 O O . GLU A 1 87 ? -9.359 7.460 12.350 1.00 95.06 87 GLU A O 1
ATOM 711 N N . ARG A 1 88 ? -9.392 5.866 13.931 1.00 95.31 88 ARG A N 1
ATOM 712 C CA . ARG A 1 88 ? -8.013 5.421 13.681 1.00 95.31 88 ARG A CA 1
ATOM 713 C C . ARG A 1 88 ? -7.895 4.713 12.337 1.00 95.31 88 ARG A C 1
ATOM 715 O O . ARG A 1 88 ? -6.968 5.002 11.582 1.00 95.31 88 ARG A O 1
ATOM 722 N N . VAL A 1 89 ? -8.836 3.824 12.019 1.00 96.12 89 VAL A N 1
ATOM 723 C CA . VAL A 1 89 ? -8.892 3.120 10.728 1.00 96.12 89 VAL A CA 1
ATOM 724 C C . VAL A 1 89 ? -9.078 4.105 9.577 1.00 96.12 89 VAL A C 1
ATOM 726 O O . VAL A 1 89 ? -8.318 4.047 8.610 1.00 96.12 89 VAL A O 1
ATOM 729 N N . GLU A 1 90 ? -9.997 5.062 9.696 1.00 96.19 90 GLU A N 1
ATOM 730 C CA . GLU A 1 90 ? -10.211 6.106 8.686 1.00 96.19 90 GLU A CA 1
ATOM 731 C C . GLU A 1 90 ? -8.967 6.979 8.478 1.00 96.19 90 GLU A C 1
ATOM 733 O O . GLU A 1 90 ? -8.597 7.291 7.340 1.00 96.19 90 GLU A O 1
ATOM 738 N N . THR A 1 91 ? -8.273 7.333 9.563 1.00 95.50 91 THR A N 1
ATOM 739 C CA . THR A 1 91 ? -7.023 8.102 9.489 1.00 95.50 91 THR A CA 1
ATOM 740 C C . THR A 1 91 ? -5.937 7.312 8.759 1.00 95.50 91 THR A C 1
ATOM 742 O O . THR A 1 91 ? -5.311 7.836 7.835 1.00 95.50 91 THR A O 1
ATOM 745 N N . MET A 1 92 ? -5.743 6.035 9.104 1.00 95.25 92 MET A N 1
ATOM 746 C CA . MET A 1 92 ? -4.779 5.162 8.426 1.00 95.25 92 MET A CA 1
ATOM 747 C C . MET A 1 92 ? -5.121 4.987 6.941 1.00 95.25 92 MET A C 1
ATOM 749 O O . MET A 1 92 ? -4.245 5.129 6.090 1.00 95.25 92 MET A O 1
ATOM 753 N N . MET A 1 93 ? -6.395 4.766 6.604 1.00 95.44 93 MET A N 1
ATOM 754 C CA . MET A 1 93 ? -6.850 4.690 5.212 1.00 95.44 93 MET A CA 1
ATOM 755 C C . MET A 1 93 ? -6.581 5.985 4.441 1.00 95.44 93 MET A C 1
ATOM 757 O O . MET A 1 93 ? -6.173 5.933 3.284 1.00 95.44 93 MET A O 1
ATOM 761 N N . THR A 1 94 ? -6.769 7.144 5.073 1.00 94.25 94 THR A N 1
ATOM 762 C CA . THR A 1 94 ? -6.501 8.451 4.456 1.00 94.25 94 THR A CA 1
ATOM 763 C C . THR A 1 94 ? -5.014 8.638 4.155 1.00 94.25 94 THR A C 1
ATOM 765 O O . THR A 1 94 ? -4.655 9.098 3.069 1.00 94.25 94 THR A O 1
ATOM 768 N N . LEU A 1 95 ? -4.135 8.251 5.085 1.00 91.31 95 LEU A N 1
ATOM 769 C CA . LEU A 1 95 ? -2.685 8.290 4.874 1.00 91.31 95 LEU A CA 1
ATOM 770 C C . LEU A 1 95 ? -2.276 7.383 3.710 1.00 91.31 95 LEU A C 1
ATOM 772 O O . LEU A 1 95 ? -1.567 7.823 2.804 1.00 91.31 95 LEU A O 1
ATOM 776 N N . VAL A 1 96 ? -2.794 6.155 3.699 1.00 90.88 96 VAL A N 1
ATOM 777 C CA . VAL A 1 96 ? -2.534 5.158 2.657 1.00 90.88 96 VAL A CA 1
ATOM 778 C C . VAL A 1 96 ? -3.059 5.603 1.290 1.00 90.88 96 VAL A C 1
ATOM 780 O O . VAL A 1 96 ? -2.378 5.411 0.285 1.00 90.88 96 VAL A O 1
ATOM 783 N N . ALA A 1 97 ? -4.231 6.238 1.224 1.00 90.06 97 ALA A N 1
ATOM 784 C CA . ALA A 1 97 ? -4.779 6.770 -0.024 1.00 90.06 97 ALA A CA 1
ATOM 785 C C . ALA A 1 97 ? -3.838 7.807 -0.664 1.00 90.06 97 ALA A C 1
ATOM 787 O O . ALA A 1 97 ? -3.640 7.800 -1.878 1.00 90.06 97 ALA A O 1
ATOM 788 N N . GLY A 1 98 ? -3.180 8.635 0.155 1.00 86.12 98 GLY A N 1
ATOM 789 C CA . GLY A 1 98 ? -2.169 9.582 -0.319 1.00 86.12 98 GLY A CA 1
ATOM 790 C C . GLY A 1 98 ? -0.933 8.920 -0.944 1.00 86.12 98 GLY A C 1
ATOM 791 O O . GLY A 1 98 ? -0.278 9.534 -1.787 1.00 86.12 98 GLY A O 1
ATOM 792 N N . ASP A 1 99 ? -0.610 7.683 -0.560 1.00 85.00 99 ASP A N 1
ATOM 793 C CA . ASP A 1 99 ? 0.447 6.889 -1.197 1.00 85.00 99 ASP A CA 1
ATOM 794 C C . ASP A 1 99 ? -0.066 6.143 -2.434 1.00 85.00 99 ASP A C 1
ATOM 796 O O . ASP A 1 99 ? 0.618 6.102 -3.461 1.00 85.00 99 ASP A O 1
ATOM 800 N N . ALA A 1 100 ? -1.299 5.634 -2.389 1.00 86.69 100 ALA A N 1
ATOM 801 C CA . ALA A 1 100 ? -1.959 5.015 -3.536 1.00 86.69 100 ALA A CA 1
ATOM 802 C C . ALA A 1 100 ? -2.077 5.984 -4.733 1.00 86.69 100 ALA A C 1
ATOM 804 O O . ALA A 1 100 ? -1.877 5.574 -5.876 1.00 86.69 100 ALA A O 1
ATOM 805 N N . ASP A 1 101 ? -2.279 7.282 -4.484 1.00 89.38 101 ASP A N 1
ATOM 806 C CA . ASP A 1 101 ? -2.312 8.350 -5.500 1.00 89.38 101 ASP A CA 1
ATOM 807 C C . ASP A 1 101 ? -0.977 8.565 -6.249 1.00 89.38 101 ASP A C 1
ATOM 809 O O . ASP A 1 101 ? -0.906 9.290 -7.255 1.00 89.38 101 ASP A O 1
ATOM 813 N N . GLU A 1 102 ? 0.119 7.963 -5.784 1.00 87.31 102 GLU A N 1
ATOM 814 C CA . GLU A 1 102 ? 1.404 7.967 -6.485 1.00 87.31 102 GLU A CA 1
ATOM 815 C C . GLU A 1 102 ? 1.541 6.794 -7.471 1.00 87.31 102 GLU A C 1
ATOM 817 O O . GLU A 1 102 ? 2.283 6.907 -8.454 1.00 87.31 102 GLU A O 1
ATOM 822 N N . VAL A 1 103 ? 0.787 5.704 -7.285 1.00 88.12 103 VAL A N 1
ATOM 823 C CA . VAL A 1 103 ? 0.854 4.502 -8.137 1.00 88.12 103 VAL A CA 1
ATOM 824 C C . VAL A 1 103 ? 0.551 4.820 -9.605 1.00 88.12 103 VAL A C 1
ATOM 826 O O . VAL A 1 103 ? 1.372 4.459 -10.456 1.00 88.12 103 VAL A O 1
ATOM 829 N N . PRO A 1 104 ? -0.518 5.566 -9.960 1.00 90.25 104 PRO A N 1
ATOM 830 C CA . PRO A 1 104 ? -0.794 5.894 -11.358 1.00 90.25 104 PRO A CA 1
ATOM 831 C C . PRO A 1 104 ? 0.333 6.688 -12.030 1.00 90.25 104 PRO A C 1
ATOM 833 O O . PRO A 1 104 ? 0.583 6.512 -13.221 1.00 90.25 104 PRO A O 1
ATOM 836 N N . LYS A 1 105 ? 1.053 7.536 -11.281 1.00 90.88 105 LYS A N 1
ATOM 837 C CA . LYS A 1 105 ? 2.184 8.319 -11.808 1.00 90.88 105 LYS A CA 1
ATOM 838 C C . LYS A 1 105 ? 3.372 7.415 -12.140 1.00 90.88 105 LYS A C 1
ATOM 840 O O . LYS A 1 105 ? 4.004 7.587 -13.181 1.00 90.88 105 LYS A O 1
ATOM 845 N N . VAL A 1 106 ? 3.654 6.433 -11.282 1.00 89.81 106 VAL A N 1
ATOM 846 C CA . VAL A 1 106 ? 4.686 5.416 -11.532 1.00 89.81 106 VAL A CA 1
ATOM 847 C C . VAL A 1 106 ? 4.312 4.559 -12.743 1.00 89.81 106 VAL A C 1
ATOM 849 O O . VAL A 1 106 ? 5.137 4.381 -13.640 1.00 89.81 106 VAL A O 1
ATOM 852 N N . LEU A 1 107 ? 3.061 4.094 -12.823 1.00 90.56 107 LEU A N 1
ATOM 853 C CA . LEU A 1 107 ? 2.571 3.290 -13.947 1.00 90.56 107 LEU A CA 1
ATOM 854 C C . LEU A 1 107 ? 2.597 4.053 -15.273 1.00 90.56 107 LEU A C 1
ATOM 856 O O . LEU A 1 107 ? 3.009 3.487 -16.285 1.00 90.56 107 LEU A O 1
ATOM 860 N N . ALA A 1 108 ? 2.229 5.335 -15.273 1.00 91.69 108 ALA A N 1
ATOM 861 C CA . ALA A 1 108 ? 2.347 6.192 -16.449 1.00 91.69 108 ALA A CA 1
ATOM 862 C C . ALA A 1 108 ? 3.811 6.337 -16.893 1.00 91.69 108 ALA A C 1
ATOM 864 O O . ALA A 1 108 ? 4.117 6.186 -18.073 1.00 91.69 108 ALA A O 1
ATOM 865 N N . SER A 1 109 ? 4.738 6.538 -15.947 1.00 90.56 109 SER A N 1
ATOM 866 C CA . SER A 1 109 ? 6.168 6.629 -16.260 1.00 90.56 109 SER A CA 1
ATOM 867 C C . SER A 1 109 ? 6.723 5.329 -16.857 1.00 90.56 109 SER A C 1
ATOM 869 O O . SER A 1 109 ? 7.561 5.383 -17.758 1.00 90.56 109 SER A O 1
ATOM 871 N N . LEU A 1 110 ? 6.250 4.171 -16.383 1.00 91.38 110 LEU A N 1
ATOM 872 C CA . LEU A 1 110 ? 6.584 2.857 -16.942 1.00 91.38 110 LEU A CA 1
ATOM 873 C C . LEU A 1 110 ? 5.982 2.663 -18.338 1.00 91.38 110 LEU A C 1
ATOM 875 O O . LEU A 1 110 ? 6.647 2.138 -19.227 1.00 91.38 110 LEU A O 1
ATOM 879 N N . GLU A 1 111 ? 4.752 3.117 -18.565 1.00 92.00 111 GLU A N 1
ATOM 880 C CA . GLU A 1 111 ? 4.111 3.045 -19.877 1.00 92.00 111 GLU A CA 1
ATOM 881 C C . GLU A 1 111 ? 4.831 3.895 -20.928 1.00 92.00 111 GLU A C 1
ATOM 883 O O . GLU A 1 111 ? 5.082 3.418 -22.037 1.00 92.00 111 GLU A O 1
ATOM 888 N N . ASP A 1 112 ? 5.242 5.109 -20.571 1.00 91.50 112 ASP A N 1
ATOM 889 C CA . ASP A 1 112 ? 6.059 5.954 -21.441 1.00 91.50 112 ASP A CA 1
ATOM 890 C C . ASP A 1 112 ? 7.410 5.291 -21.752 1.00 91.50 112 ASP A C 1
ATOM 892 O O . ASP A 1 112 ? 7.865 5.296 -22.899 1.00 91.50 112 ASP A O 1
ATOM 896 N N . ALA A 1 113 ? 8.034 4.649 -20.758 1.00 90.50 113 ALA A N 1
ATOM 897 C CA . ALA A 1 113 ? 9.279 3.911 -20.952 1.00 90.50 113 ALA A CA 1
ATOM 898 C C . ALA A 1 113 ? 9.114 2.666 -21.842 1.00 90.50 113 ALA A C 1
ATOM 900 O O . ALA A 1 113 ? 10.038 2.327 -22.580 1.00 90.50 113 ALA A O 1
ATOM 901 N N . ALA A 1 114 ? 7.951 2.010 -21.825 1.00 89.00 114 ALA A N 1
ATOM 902 C CA . ALA A 1 114 ? 7.657 0.872 -22.695 1.00 89.00 114 ALA A CA 1
ATOM 903 C C . ALA A 1 114 ? 7.425 1.295 -24.158 1.00 89.00 114 ALA A C 1
ATOM 905 O O . ALA A 1 114 ? 7.752 0.539 -25.079 1.00 89.00 114 ALA A O 1
ATOM 906 N N . ARG A 1 115 ? 6.873 2.499 -24.377 1.00 89.38 115 ARG A N 1
ATOM 907 C CA . ARG A 1 115 ? 6.636 3.084 -25.710 1.00 89.38 115 ARG A CA 1
ATOM 908 C C . ARG A 1 115 ? 7.929 3.555 -26.374 1.00 89.38 115 ARG A C 1
ATOM 910 O O . ARG A 1 115 ? 8.119 3.310 -27.563 1.00 89.38 115 ARG A O 1
ATOM 917 N N . GLU A 1 116 ? 8.830 4.170 -25.608 1.00 88.62 116 GLU A N 1
ATOM 918 C CA . GLU A 1 116 ? 10.131 4.659 -26.087 1.00 88.62 116 GLU A CA 1
ATOM 919 C C . GLU A 1 116 ? 11.305 4.060 -25.285 1.00 88.62 116 GLU A C 1
ATOM 921 O O . GLU A 1 116 ? 11.998 4.779 -24.554 1.00 88.62 116 GLU A O 1
ATOM 926 N N . PRO A 1 117 ? 11.561 2.744 -25.414 1.00 83.44 117 PRO A N 1
ATOM 927 C CA . PRO A 1 117 ? 12.576 2.044 -24.633 1.00 83.44 117 PRO A CA 1
ATOM 928 C C . PRO A 1 117 ? 13.983 2.564 -24.941 1.00 83.44 117 PRO A C 1
ATOM 930 O O . PRO A 1 117 ? 14.543 2.340 -26.012 1.00 83.44 117 PRO A O 1
ATOM 933 N N . ASN A 1 118 ? 14.560 3.272 -23.969 1.00 86.12 118 ASN A N 1
ATOM 934 C CA . ASN A 1 118 ? 15.957 3.691 -23.964 1.00 86.12 118 ASN A CA 1
ATOM 935 C C . ASN A 1 118 ? 16.474 3.838 -22.517 1.00 86.12 118 ASN A C 1
ATOM 937 O O . ASN A 1 118 ? 15.670 4.010 -21.596 1.00 86.12 118 ASN A O 1
ATOM 941 N N . PRO A 1 119 ? 17.800 3.833 -22.282 1.00 83.31 119 PRO A N 1
ATOM 942 C CA . PRO A 1 119 ? 18.357 3.942 -20.930 1.00 83.31 119 PRO A CA 1
ATOM 943 C C . PRO A 1 119 ? 17.920 5.202 -20.165 1.00 83.31 119 PRO A C 1
ATOM 945 O O . PRO A 1 119 ? 17.723 5.157 -18.952 1.00 83.31 119 PRO A O 1
ATOM 948 N N . GLY A 1 120 ? 17.711 6.323 -20.863 1.00 87.06 120 GLY A N 1
ATOM 949 C CA . GLY A 1 120 ? 17.197 7.554 -20.258 1.00 87.06 120 GLY A CA 1
ATOM 950 C C . GLY A 1 120 ? 15.763 7.412 -19.739 1.00 87.06 120 GLY A C 1
ATOM 951 O O . GLY A 1 120 ? 15.411 8.024 -18.731 1.00 87.06 120 GLY A O 1
ATOM 952 N N . ALA A 1 121 ? 14.945 6.563 -20.365 1.00 86.75 121 ALA A N 1
ATOM 953 C CA . ALA A 1 121 ? 13.602 6.258 -19.886 1.00 86.75 121 ALA A CA 1
ATOM 954 C C . ALA A 1 121 ? 13.626 5.501 -18.547 1.00 86.75 121 ALA A C 1
ATOM 956 O O . ALA A 1 121 ? 12.865 5.859 -17.651 1.00 86.75 121 ALA A O 1
ATOM 957 N N . LEU A 1 122 ? 14.553 4.551 -18.356 1.00 85.00 122 LEU A N 1
ATOM 958 C CA . LEU A 1 122 ? 14.733 3.874 -17.062 1.00 85.00 122 LEU A CA 1
ATOM 959 C C . LEU A 1 122 ? 15.153 4.836 -15.950 1.00 85.00 122 LEU A C 1
ATOM 961 O O . LEU A 1 122 ? 14.656 4.736 -14.831 1.00 85.00 122 LEU A O 1
ATOM 965 N N . VAL A 1 123 ? 16.038 5.792 -16.251 1.00 88.50 123 VAL A N 1
ATOM 966 C CA . VAL A 1 123 ? 16.432 6.823 -15.279 1.00 88.50 123 VAL A CA 1
ATOM 967 C C . VAL A 1 123 ? 15.221 7.659 -14.862 1.00 88.50 123 VAL A C 1
ATOM 969 O O . VAL A 1 123 ? 15.050 7.930 -13.677 1.00 88.50 123 VAL A O 1
ATOM 972 N N . ARG A 1 124 ? 14.344 8.031 -15.805 1.00 89.88 124 ARG A N 1
ATOM 973 C CA . ARG A 1 124 ? 13.102 8.755 -15.486 1.00 89.88 124 ARG A CA 1
ATOM 974 C C . ARG A 1 124 ? 12.166 7.932 -14.607 1.00 89.88 124 ARG A C 1
ATOM 976 O O . ARG A 1 124 ? 11.683 8.466 -13.617 1.00 89.88 124 ARG A O 1
ATOM 983 N N . VAL A 1 125 ? 11.970 6.648 -14.914 1.00 87.75 125 VAL A N 1
ATOM 984 C CA . VAL A 1 125 ? 11.184 5.732 -14.067 1.00 87.75 125 VAL A CA 1
ATOM 985 C C . VAL A 1 125 ? 11.755 5.696 -12.650 1.00 87.75 125 VAL A C 1
ATOM 987 O O . VAL A 1 125 ? 11.022 5.900 -11.686 1.00 87.75 125 VAL A O 1
ATOM 990 N N . PHE A 1 126 ? 13.069 5.518 -12.515 1.00 87.12 126 PHE A N 1
ATOM 991 C CA . PHE A 1 126 ? 13.737 5.485 -11.217 1.00 87.12 126 PHE A CA 1
ATOM 992 C C . PHE A 1 126 ? 13.553 6.789 -10.425 1.00 87.12 126 PHE A C 1
ATOM 994 O O . PHE A 1 126 ? 13.227 6.751 -9.241 1.00 87.12 126 PHE A O 1
ATOM 1001 N N . LEU A 1 127 ? 13.694 7.949 -11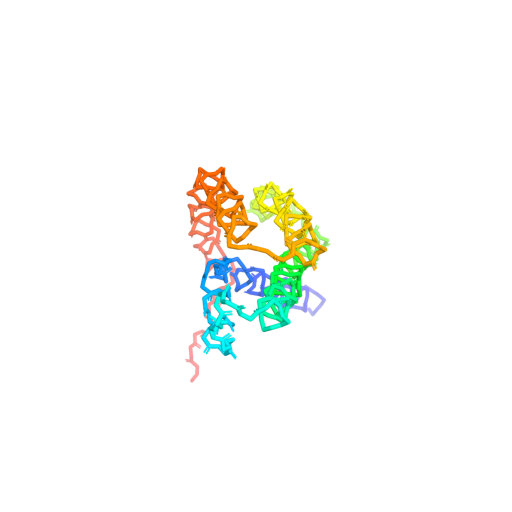.075 1.00 87.38 127 LEU A N 1
ATOM 1002 C CA . LEU A 1 127 ? 13.459 9.251 -10.443 1.00 87.38 127 LEU A CA 1
ATOM 1003 C C . LEU A 1 127 ? 11.996 9.439 -10.018 1.00 87.38 127 LEU A C 1
ATOM 1005 O O . LEU A 1 127 ? 11.746 9.987 -8.945 1.00 87.38 127 LEU A O 1
ATOM 1009 N N . THR A 1 128 ? 11.038 8.970 -10.821 1.00 88.06 128 THR A N 1
ATOM 1010 C CA . THR A 1 128 ? 9.610 8.990 -10.474 1.00 88.06 128 THR A CA 1
ATOM 1011 C C . THR A 1 128 ? 9.338 8.157 -9.224 1.00 88.06 128 THR A C 1
ATOM 1013 O O . THR A 1 128 ? 8.690 8.649 -8.301 1.00 88.06 128 THR A O 1
ATOM 1016 N N . VAL A 1 129 ? 9.884 6.938 -9.155 1.00 85.06 129 VAL A N 1
ATOM 1017 C CA . VAL A 1 129 ? 9.747 6.041 -7.995 1.00 85.06 129 VAL A CA 1
ATOM 1018 C C . VAL A 1 129 ? 10.378 6.654 -6.743 1.00 85.06 129 VAL A C 1
ATOM 1020 O O . VAL A 1 129 ? 9.735 6.697 -5.697 1.00 85.06 129 VAL A O 1
ATOM 1023 N N . LEU A 1 130 ? 11.600 7.193 -6.839 1.00 84.75 130 LEU A N 1
ATOM 1024 C CA . LEU A 1 130 ? 12.246 7.877 -5.712 1.00 84.75 130 LEU A CA 1
ATOM 1025 C C . LEU A 1 130 ? 11.443 9.092 -5.238 1.00 84.75 130 LEU A C 1
ATOM 1027 O O . LEU A 1 130 ? 11.300 9.309 -4.038 1.00 84.75 130 LEU A O 1
ATOM 1031 N N . GLY A 1 131 ? 10.915 9.883 -6.174 1.00 84.19 131 GLY A N 1
ATOM 1032 C CA . GLY A 1 131 ? 10.085 11.041 -5.861 1.00 84.19 131 GLY A CA 1
ATOM 1033 C C . GLY A 1 131 ? 8.788 10.656 -5.151 1.00 84.19 131 GLY A C 1
ATOM 1034 O O . GLY A 1 131 ? 8.410 11.324 -4.192 1.00 84.19 131 GLY A O 1
ATOM 1035 N N . ALA A 1 132 ? 8.130 9.580 -5.590 1.00 83.00 132 ALA A N 1
ATOM 1036 C CA . ALA A 1 132 ? 6.953 9.024 -4.926 1.00 83.00 132 ALA A CA 1
ATOM 1037 C C . ALA A 1 132 ? 7.285 8.560 -3.498 1.00 83.00 132 ALA A C 1
ATOM 1039 O O . ALA A 1 132 ? 6.647 9.010 -2.549 1.00 83.00 132 ALA A O 1
ATOM 1040 N N . GLY A 1 133 ? 8.348 7.763 -3.331 1.00 78.12 133 GLY A N 1
ATOM 1041 C CA . GLY A 1 133 ? 8.790 7.287 -2.017 1.00 78.12 133 GLY A CA 1
ATOM 1042 C C . GLY A 1 133 ? 9.132 8.428 -1.056 1.00 78.12 133 GLY A C 1
ATOM 1043 O O . GLY A 1 133 ? 8.658 8.450 0.075 1.00 78.12 133 GLY A O 1
ATOM 1044 N N . ALA A 1 134 ? 9.873 9.440 -1.518 1.00 80.12 134 ALA A N 1
ATOM 1045 C CA . ALA A 1 134 ? 10.229 10.599 -0.699 1.00 80.12 134 ALA A CA 1
ATOM 1046 C C . ALA A 1 134 ? 9.005 11.407 -0.228 1.00 80.12 134 ALA A C 1
ATOM 1048 O O . ALA A 1 134 ? 9.011 11.922 0.890 1.00 80.12 134 ALA A O 1
ATOM 1049 N N . ARG A 1 135 ? 7.952 11.514 -1.053 1.00 82.56 135 ARG A N 1
ATOM 1050 C CA . ARG A 1 135 ? 6.688 12.170 -0.667 1.00 82.56 135 ARG A CA 1
ATOM 1051 C C . ARG A 1 135 ? 5.863 11.338 0.316 1.00 82.56 135 ARG A C 1
ATOM 1053 O O . ARG A 1 135 ? 5.101 11.933 1.075 1.00 82.56 135 ARG A O 1
ATOM 1060 N N . GLY A 1 136 ? 6.019 10.014 0.300 1.00 79.88 136 GLY A N 1
ATOM 1061 C CA . GLY A 1 136 ? 5.354 9.084 1.217 1.00 79.88 136 GLY A CA 1
ATOM 1062 C C . GLY A 1 136 ? 5.979 9.020 2.612 1.00 79.88 136 GLY A C 1
ATOM 1063 O O . GLY A 1 136 ? 5.263 8.789 3.578 1.00 79.88 136 GLY A O 1
ATOM 1064 N N . LEU A 1 137 ? 7.279 9.312 2.763 1.00 79.62 137 LEU A N 1
ATOM 1065 C CA . LEU A 1 137 ? 7.992 9.183 4.049 1.00 79.62 137 LEU A CA 1
ATOM 1066 C C . LEU A 1 137 ? 7.292 9.840 5.259 1.00 79.62 137 LEU A C 1
ATOM 1068 O O . LEU A 1 137 ? 7.203 9.188 6.300 1.00 79.62 137 LEU A O 1
ATOM 1072 N N . PRO A 1 138 ? 6.776 11.086 5.181 1.00 79.19 138 PRO A N 1
ATOM 1073 C CA . PRO A 1 138 ? 6.082 11.689 6.319 1.00 79.19 138 PRO A CA 1
ATOM 1074 C C . PRO A 1 138 ? 4.789 10.953 6.690 1.00 79.19 138 PRO A C 1
ATOM 1076 O O . PRO A 1 138 ? 4.471 10.850 7.872 1.00 79.19 138 PRO A O 1
ATOM 1079 N N . ARG A 1 139 ? 4.054 10.440 5.694 1.00 84.56 139 ARG A N 1
ATOM 1080 C CA . ARG A 1 139 ? 2.822 9.670 5.910 1.00 84.56 139 ARG A CA 1
ATOM 1081 C C . ARG A 1 139 ? 3.129 8.300 6.495 1.00 84.56 139 ARG A C 1
ATOM 1083 O O . ARG A 1 139 ? 2.441 7.896 7.421 1.00 84.56 139 ARG A O 1
ATOM 1090 N N . GLN A 1 140 ? 4.202 7.654 6.039 1.00 83.12 140 GLN A N 1
ATOM 1091 C CA . GLN A 1 140 ? 4.657 6.382 6.598 1.00 83.12 140 GLN A CA 1
ATOM 1092 C C . GLN A 1 140 ? 5.005 6.509 8.086 1.00 83.12 140 GLN A C 1
ATOM 1094 O O . GLN A 1 140 ? 4.603 5.665 8.873 1.00 83.12 140 GLN A O 1
ATOM 1099 N N . GLY A 1 141 ? 5.689 7.585 8.494 1.00 83.88 141 GLY A N 1
ATOM 1100 C CA . GLY A 1 141 ? 5.992 7.811 9.911 1.00 83.88 141 GLY A CA 1
ATOM 1101 C C . GLY A 1 141 ? 4.736 7.956 10.781 1.00 83.88 141 GLY A C 1
ATOM 1102 O O . GLY A 1 141 ? 4.676 7.382 11.862 1.00 83.88 141 GLY A O 1
ATOM 1103 N N . GLN A 1 142 ? 3.721 8.677 10.290 1.00 87.06 142 GLN A N 1
ATOM 1104 C CA . GLN A 1 142 ? 2.428 8.812 10.979 1.00 87.06 142 GLN A CA 1
ATOM 1105 C C . GLN A 1 142 ? 1.647 7.492 11.001 1.00 87.06 142 GLN A C 1
ATOM 1107 O O . GLN A 1 142 ? 0.993 7.173 11.991 1.00 87.06 142 GLN A O 1
ATOM 1112 N N . LEU A 1 143 ? 1.717 6.722 9.913 1.00 89.38 143 LEU A N 1
ATOM 1113 C CA . LEU A 1 143 ? 1.066 5.425 9.796 1.00 89.38 143 LEU A CA 1
ATOM 1114 C C . LEU A 1 143 ? 1.665 4.411 10.776 1.00 89.38 143 LEU A C 1
ATOM 1116 O O . LEU A 1 143 ? 0.912 3.748 11.481 1.00 89.38 143 LEU A O 1
ATOM 1120 N N . ASP A 1 144 ? 2.995 4.332 10.863 1.00 88.81 144 ASP A N 1
ATOM 1121 C CA . ASP A 1 144 ? 3.698 3.418 11.768 1.00 88.81 144 ASP A CA 1
ATOM 1122 C C . ASP A 1 144 ? 3.331 3.698 13.242 1.00 88.81 144 ASP A C 1
ATOM 1124 O O . ASP A 1 144 ? 3.081 2.765 14.005 1.00 88.81 144 ASP A O 1
ATOM 1128 N N . GLU A 1 145 ? 3.237 4.973 13.641 1.00 89.75 145 GLU A N 1
ATOM 1129 C CA . GLU A 1 145 ? 2.802 5.375 14.990 1.00 89.75 145 GLU A CA 1
ATOM 1130 C C . GLU A 1 145 ? 1.352 4.944 15.269 1.00 89.75 145 GLU A C 1
ATOM 1132 O O . GLU A 1 145 ? 1.080 4.273 16.267 1.00 89.75 145 GLU A O 1
ATOM 1137 N N . LEU A 1 146 ? 0.430 5.231 14.341 1.00 91.50 146 LEU A N 1
ATOM 1138 C CA . LEU A 1 146 ? -0.977 4.835 14.461 1.00 91.50 146 LEU A CA 1
ATOM 1139 C C . LEU A 1 146 ? -1.164 3.315 14.519 1.00 91.50 146 LEU A C 1
ATOM 1141 O O . LEU A 1 146 ? -2.008 2.834 15.275 1.00 91.50 146 LEU A O 1
ATOM 1145 N N . VAL A 1 147 ? -0.384 2.554 13.747 1.00 92.19 147 VAL A N 1
ATOM 1146 C CA . VAL A 1 147 ? -0.425 1.085 13.746 1.00 92.19 147 VAL A CA 1
ATOM 1147 C C . VAL A 1 147 ? -0.019 0.531 15.108 1.00 92.19 147 VAL A C 1
ATOM 1149 O O . VAL A 1 147 ? -0.690 -0.371 15.613 1.00 92.19 147 VAL A O 1
ATOM 1152 N N . VAL A 1 148 ? 1.033 1.066 15.733 1.00 91.50 148 VAL A N 1
ATOM 1153 C CA . VAL A 1 148 ? 1.477 0.632 17.069 1.00 91.50 148 VAL A CA 1
ATOM 1154 C C . VAL A 1 148 ? 0.409 0.931 18.125 1.00 91.50 148 VAL A C 1
ATOM 1156 O O . VAL A 1 148 ? 0.034 0.040 18.899 1.00 91.50 148 VAL A O 1
ATOM 1159 N N . ASP A 1 149 ? -0.129 2.148 18.124 1.00 90.69 149 ASP A N 1
ATOM 1160 C CA . ASP A 1 149 ? -1.152 2.576 19.083 1.00 90.69 149 ASP A CA 1
ATOM 1161 C C . ASP A 1 149 ? -2.458 1.791 18.923 1.00 90.69 149 ASP A C 1
ATOM 1163 O O . ASP A 1 149 ? -3.095 1.397 19.906 1.00 90.69 149 ASP A O 1
ATOM 1167 N N . PHE A 1 150 ? -2.873 1.542 17.681 1.00 92.81 150 PHE A N 1
ATOM 1168 C CA . PHE A 1 150 ? -4.076 0.773 17.383 1.00 92.81 150 PHE A CA 1
ATOM 1169 C C . PHE A 1 150 ? -3.903 -0.711 17.704 1.00 92.81 150 PHE A C 1
ATOM 1171 O O . PHE A 1 150 ? -4.775 -1.290 18.345 1.00 92.81 150 PHE A O 1
ATOM 1178 N N . THR A 1 151 ? -2.757 -1.310 17.370 1.00 90.69 151 THR A N 1
ATOM 1179 C CA . THR A 1 151 ? -2.453 -2.703 17.739 1.00 90.69 151 THR A CA 1
ATOM 1180 C C . THR A 1 151 ? -2.512 -2.893 19.253 1.00 90.69 151 THR A C 1
ATOM 1182 O O . THR A 1 151 ? -3.099 -3.864 19.727 1.00 90.69 151 THR A O 1
ATOM 1185 N N . THR A 1 152 ? -1.959 -1.948 20.018 1.00 91.06 152 THR A N 1
ATOM 1186 C CA . THR A 1 152 ? -1.993 -1.983 21.488 1.00 91.06 152 THR A CA 1
ATOM 1187 C C . THR A 1 152 ? -3.430 -1.974 22.007 1.00 91.06 152 THR A C 1
ATOM 1189 O O . THR A 1 152 ? -3.800 -2.841 22.795 1.00 91.06 152 THR A O 1
ATOM 1192 N N . TYR A 1 153 ? -4.265 -1.063 21.502 1.00 91.19 153 TYR A N 1
ATOM 1193 C CA . TYR A 1 153 ? -5.684 -1.007 21.857 1.00 91.19 153 TYR A CA 1
ATOM 1194 C C . TYR A 1 153 ? -6.423 -2.311 21.512 1.00 91.19 153 TYR A C 1
ATOM 1196 O O . TYR A 1 153 ? -7.168 -2.851 22.331 1.00 91.19 153 TYR A O 1
ATOM 1204 N N . CYS A 1 154 ? -6.190 -2.867 20.321 1.00 88.81 154 CYS A N 1
ATOM 1205 C CA . CYS A 1 154 ? -6.833 -4.106 19.895 1.00 88.81 154 CYS A CA 1
ATOM 1206 C C . CYS A 1 154 ? -6.442 -5.307 20.762 1.00 88.81 154 CYS A C 1
ATOM 1208 O O . CYS A 1 154 ? -7.290 -6.159 21.001 1.00 88.81 154 CYS A O 1
ATOM 1210 N N . LEU A 1 155 ? -5.207 -5.374 21.269 1.00 89.31 155 LEU A N 1
ATOM 1211 C CA . LEU A 1 155 ? -4.781 -6.436 22.189 1.00 89.31 155 LEU A CA 1
ATOM 1212 C C . LEU A 1 155 ? -5.476 -6.357 23.556 1.00 89.31 155 LEU A C 1
ATOM 1214 O O . LEU A 1 155 ? -5.658 -7.384 24.207 1.00 89.31 155 LEU A O 1
ATOM 1218 N N . GLU A 1 156 ? -5.874 -5.161 23.991 1.00 89.19 156 GLU A N 1
ATOM 1219 C CA . GLU A 1 156 ? -6.668 -4.976 25.210 1.00 89.19 156 GLU A CA 1
ATOM 1220 C C . GLU A 1 156 ? -8.148 -5.315 24.978 1.00 89.19 156 GLU A C 1
ATOM 1222 O O . GLU A 1 156 ? -8.776 -5.962 25.818 1.00 89.19 156 GLU A O 1
ATOM 1227 N N . ARG A 1 157 ? -8.704 -4.912 23.825 1.00 86.75 157 ARG A N 1
ATOM 1228 C CA . ARG A 1 157 ? -10.114 -5.130 23.449 1.00 86.75 157 ARG A CA 1
ATOM 1229 C C . ARG A 1 157 ? -10.421 -6.576 23.046 1.00 86.75 157 ARG A C 1
ATOM 1231 O O . ARG A 1 157 ? -11.516 -7.063 23.335 1.00 86.75 157 ARG A O 1
ATOM 1238 N N . PHE A 1 158 ? -9.470 -7.241 22.396 1.00 87.06 158 PHE A N 1
ATOM 1239 C CA . PHE A 1 158 ? -9.529 -8.630 21.936 1.00 87.06 158 PHE A CA 1
ATOM 1240 C C . PHE A 1 158 ? -8.352 -9.408 22.541 1.00 87.06 158 PHE A C 1
ATOM 1242 O O . PHE A 1 158 ? -7.365 -9.691 21.852 1.00 87.06 158 PHE A O 1
ATOM 1249 N N . PRO A 1 159 ? -8.402 -9.721 23.849 1.00 80.88 159 PRO A N 1
ATOM 1250 C CA . PRO A 1 159 ? -7.302 -10.407 24.501 1.00 80.88 159 PRO A CA 1
ATOM 1251 C C . PRO A 1 159 ? -7.090 -11.783 23.858 1.00 80.88 159 PRO A C 1
ATOM 1253 O O . PRO A 1 159 ? -8.064 -12.501 23.604 1.00 80.88 159 PRO A O 1
ATOM 1256 N N . PRO A 1 160 ? -5.832 -12.190 23.608 1.00 75.62 160 PRO A N 1
ATOM 1257 C CA . PRO A 1 160 ? -5.552 -13.515 23.083 1.00 75.62 160 PRO A CA 1
ATOM 1258 C C . PRO A 1 160 ? -6.116 -14.563 24.042 1.00 75.62 160 PRO A C 1
ATOM 1260 O O . PRO A 1 160 ? -6.001 -14.418 25.262 1.00 75.62 160 PRO A O 1
ATOM 1263 N N . ALA A 1 161 ? -6.721 -15.620 23.494 1.00 73.00 161 ALA A N 1
ATOM 1264 C CA . ALA A 1 161 ? -7.214 -16.727 24.301 1.00 73.00 161 ALA A CA 1
ATOM 1265 C C . ALA A 1 161 ? -6.084 -17.207 25.226 1.00 73.00 161 ALA A C 1
ATOM 1267 O O . ALA A 1 161 ? -5.000 -17.559 24.753 1.00 73.00 161 ALA A O 1
ATOM 1268 N N . ALA A 1 162 ? -6.319 -17.161 26.541 1.00 58.66 162 ALA A N 1
ATOM 1269 C CA . ALA A 1 162 ? -5.402 -17.738 27.512 1.00 58.66 162 ALA A CA 1
ATOM 1270 C C . ALA A 1 162 ? -5.246 -19.215 27.137 1.00 58.66 162 ALA A C 1
ATOM 1272 O O . ALA A 1 162 ? -6.235 -19.941 27.147 1.00 58.66 162 ALA A O 1
ATOM 1273 N N . GLY A 1 163 ? -4.049 -19.597 26.687 1.00 46.22 163 GLY A N 1
ATOM 1274 C CA . GLY A 1 163 ? -3.817 -20.894 26.059 1.00 46.22 163 GLY A CA 1
ATOM 1275 C C . GLY A 1 163 ? -4.335 -22.060 26.901 1.00 46.22 163 GLY A C 1
ATOM 1276 O O . GLY A 1 163 ? -4.053 -22.118 28.099 1.00 46.22 163 GLY A O 1
ATOM 1277 N N . ASP A 1 164 ? -5.067 -22.959 26.241 1.00 38.59 164 ASP A N 1
ATOM 1278 C CA . ASP A 1 164 ? -5.280 -24.345 26.673 1.00 38.59 164 ASP A CA 1
ATOM 1279 C C . ASP A 1 164 ? -4.053 -25.205 26.320 1.00 38.59 164 ASP A C 1
ATOM 1281 O O . ASP A 1 164 ? -3.511 -25.042 25.197 1.00 38.59 164 ASP A O 1
#

Mean predicted aligned error: 5.97 Å

Solvent-accessible surface area (backbone atoms only — not comparable to full-atom values): 8877 Å² total; per-residue (Å²): 110,74,64,61,54,51,53,52,51,39,51,48,30,49,53,53,23,51,54,38,66,68,56,46,71,67,58,57,49,51,64,56,50,74,76,54,74,82,53,52,85,87,39,55,67,46,36,28,51,40,36,50,53,50,40,50,50,55,47,58,52,50,52,50,43,55,48,47,32,52,54,24,40,52,51,39,49,74,68,43,87,54,58,87,51,36,57,53,43,52,50,46,51,54,46,50,48,65,48,56,69,39,50,63,58,44,47,50,40,30,51,53,24,45,76,54,52,46,70,70,31,54,53,51,37,50,53,46,48,51,53,45,51,64,69,33,49,69,45,50,57,54,41,54,53,50,49,54,56,49,52,54,51,45,48,69,78,56,57,75,78,80,82,130

Secondary structure (DSSP, 8-state):
-HHHHHHHHHHHHHHHHHHHHHS-HHHHHHHHHTTSPPP-TT-HHHHHHHHHHHHHHHHHHHHHHHHHHHHHHHHHHHH---HHHHHHHHHHHHHHHHHHTTHHHHHHHHHHHHHS-SHHHHHHHHHHHHHHHHHHHHHHHHHHHHHHHHHHHHHHHSPPP---